Protein AF-Q8ZYK8-F1 (afdb_monomer_lite)

Radius of gyration: 16.4 Å; chains: 1; bounding box: 46×29×52 Å

Sequence (124 aa):
MSEELTLLVRRRGLLIKKALIKHNGRAVGEYIYVKRGLFEAEAEFDLEDGVLYYLQICWFRRCSVWFDGEPDRPPAAALIKKALAILSEMASFSEAAKAALRAVASWKSRSSQFRTSDLTHRLV

Structure (mmCIF, N/CA/C/O backbone):
data_AF-Q8ZYK8-F1
#
_entry.id   AF-Q8ZYK8-F1
#
loop_
_atom_site.group_PDB
_atom_site.id
_atom_site.type_symbol
_atom_site.label_atom_id
_atom_site.label_alt_id
_atom_site.label_comp_id
_atom_site.label_asym_id
_atom_site.label_entity_id
_atom_site.label_seq_id
_atom_site.pdbx_PDB_ins_code
_atom_site.Cartn_x
_atom_site.Cartn_y
_atom_site.Cartn_z
_atom_site.occupancy
_atom_site.B_iso_or_equiv
_atom_site.auth_seq_id
_atom_site.auth_comp_id
_atom_site.auth_asym_id
_atom_site.auth_atom_id
_atom_site.pdbx_PDB_model_num
ATOM 1 N N . MET A 1 1 ? -0.070 2.652 22.406 1.00 78.62 1 MET A N 1
ATOM 2 C CA . MET A 1 1 ? -0.265 2.621 20.942 1.00 78.62 1 MET A CA 1
ATOM 3 C C . MET A 1 1 ? -1.104 1.399 20.608 1.00 78.62 1 MET A C 1
ATOM 5 O O . MET A 1 1 ? -0.881 0.365 21.227 1.00 78.62 1 MET A O 1
ATOM 9 N N . SER A 1 2 ? -2.095 1.522 19.729 1.00 91.38 2 SER A N 1
ATOM 10 C CA . SER A 1 2 ? -3.000 0.422 19.361 1.00 91.38 2 SER A CA 1
ATOM 11 C C . SER A 1 2 ? -3.277 0.424 17.862 1.00 91.38 2 SER A C 1
ATOM 13 O O . SER A 1 2 ? -3.522 1.487 17.297 1.00 91.38 2 SER A O 1
ATOM 15 N N . GLU A 1 3 ? -3.310 -0.750 17.239 1.00 92.19 3 GLU A N 1
ATOM 16 C CA . GLU A 1 3 ? -3.785 -0.914 15.863 1.00 92.19 3 GLU A CA 1
ATOM 17 C C . GLU A 1 3 ? -5.292 -1.184 15.834 1.00 92.19 3 GLU A C 1
ATOM 19 O O . GLU A 1 3 ? -5.787 -2.086 16.510 1.00 92.19 3 GLU A O 1
ATOM 24 N N . GLU A 1 4 ? -6.017 -0.441 15.002 1.00 96.38 4 GLU A N 1
ATOM 25 C CA . GLU A 1 4 ? -7.444 -0.639 14.761 1.00 96.38 4 GLU A CA 1
ATOM 26 C C . GLU A 1 4 ? -7.688 -1.040 13.307 1.00 96.38 4 GLU A C 1
ATOM 28 O O . GLU A 1 4 ? -7.427 -0.274 12.377 1.00 96.38 4 GLU A O 1
ATOM 33 N N . LEU A 1 5 ? -8.200 -2.253 13.100 1.00 96.44 5 LEU A N 1
ATOM 34 C CA . LEU A 1 5 ? -8.533 -2.768 11.775 1.00 96.44 5 LEU A CA 1
ATOM 35 C C . LEU A 1 5 ? -9.742 -2.015 11.197 1.00 96.44 5 LEU A C 1
ATOM 37 O O . LEU A 1 5 ? -10.842 -2.114 11.730 1.00 96.44 5 LEU A O 1
ATOM 41 N N . THR A 1 6 ? -9.551 -1.320 10.074 1.00 96.62 6 THR A N 1
ATOM 42 C CA . THR A 1 6 ? -10.608 -0.535 9.407 1.00 96.62 6 THR A CA 1
ATOM 43 C C . THR A 1 6 ? -11.132 -1.183 8.131 1.00 96.62 6 THR A C 1
ATOM 45 O O . THR A 1 6 ? -12.282 -0.966 7.759 1.00 96.62 6 THR A O 1
ATOM 48 N N . LEU A 1 7 ? -10.323 -2.009 7.462 1.00 96.38 7 LEU A N 1
ATOM 49 C CA . LEU A 1 7 ? -10.757 -2.779 6.298 1.00 96.38 7 LEU A CA 1
ATOM 50 C C . LEU A 1 7 ? -10.110 -4.159 6.295 1.00 96.38 7 LEU A C 1
ATOM 52 O O . LEU A 1 7 ? -8.895 -4.295 6.455 1.00 96.38 7 LEU A O 1
ATOM 56 N N . LEU A 1 8 ? -10.924 -5.176 6.019 1.00 97.19 8 LEU A N 1
ATOM 57 C CA . LEU A 1 8 ? -10.460 -6.522 5.722 1.00 97.19 8 LEU A CA 1
ATOM 58 C C . LEU A 1 8 ? -11.229 -7.087 4.529 1.00 97.19 8 LEU A C 1
ATOM 60 O O . LEU A 1 8 ? -12.412 -7.398 4.629 1.00 97.19 8 LEU A O 1
ATOM 64 N N . VAL A 1 9 ? -10.537 -7.274 3.409 1.00 96.81 9 VAL A N 1
ATOM 65 C CA . VAL A 1 9 ? -11.077 -7.961 2.231 1.00 96.81 9 VAL A CA 1
ATOM 66 C C . VAL A 1 9 ? -10.359 -9.289 2.076 1.00 96.81 9 VAL A C 1
ATOM 68 O O . VAL A 1 9 ? -9.133 -9.330 2.033 1.00 96.81 9 VAL A O 1
ATOM 71 N N . ARG A 1 10 ? -11.118 -10.382 1.959 1.00 96.31 10 ARG A N 1
ATOM 72 C CA . ARG A 1 10 ? -10.600 -11.726 1.668 1.00 96.31 10 ARG A CA 1
ATOM 73 C C . ARG A 1 10 ? -11.453 -12.376 0.589 1.00 96.31 10 ARG A C 1
ATOM 75 O O . ARG A 1 10 ? -12.567 -12.810 0.862 1.00 96.31 10 ARG A O 1
ATOM 82 N N . ARG A 1 11 ? -10.960 -12.429 -0.652 1.00 94.75 11 ARG A N 1
ATOM 83 C CA . ARG A 1 11 ? -11.732 -12.983 -1.778 1.00 94.75 11 ARG A CA 1
ATOM 84 C C . ARG A 1 11 ? -10.835 -13.522 -2.886 1.00 94.75 11 ARG A C 1
ATOM 86 O O . ARG A 1 11 ? -10.039 -12.780 -3.438 1.00 94.75 11 ARG A O 1
ATOM 93 N N . ARG A 1 12 ? -11.011 -14.792 -3.279 1.00 93.06 12 ARG A N 1
ATOM 94 C CA . ARG A 1 12 ? -10.348 -15.405 -4.457 1.00 93.06 12 ARG A CA 1
ATOM 95 C C . ARG A 1 12 ? -8.827 -15.139 -4.525 1.00 93.06 12 ARG A C 1
ATOM 97 O O . ARG A 1 12 ? -8.307 -14.738 -5.561 1.00 93.06 12 ARG A O 1
ATOM 104 N N . GLY A 1 13 ? -8.118 -15.323 -3.409 1.00 90.69 13 GLY A N 1
ATOM 105 C CA . GLY A 1 13 ? -6.666 -15.100 -3.331 1.00 90.69 13 GLY A CA 1
ATOM 106 C C . GLY A 1 13 ? -6.226 -13.631 -3.250 1.00 90.69 13 GLY A C 1
ATOM 107 O O . GLY A 1 13 ? -5.023 -13.369 -3.261 1.00 90.69 13 GLY A O 1
ATOM 108 N N . LEU A 1 14 ? -7.173 -12.690 -3.161 1.00 95.75 14 LEU A N 1
ATOM 109 C CA . LEU A 1 14 ? -6.948 -11.316 -2.719 1.00 95.75 14 LEU A CA 1
ATOM 110 C C . LEU A 1 14 ? -7.120 -11.238 -1.200 1.00 95.75 14 LEU A C 1
ATOM 112 O O . LEU A 1 14 ? -8.144 -11.672 -0.664 1.00 95.75 14 LEU A O 1
ATOM 116 N N . LEU A 1 15 ? -6.140 -10.641 -0.535 1.00 97.81 15 LEU A N 1
ATOM 117 C CA . LEU A 1 15 ? -6.208 -10.202 0.850 1.00 97.81 15 LEU A CA 1
ATOM 118 C C . LEU A 1 15 ? -5.829 -8.721 0.889 1.00 97.81 15 LEU A C 1
ATOM 120 O O . LEU A 1 15 ? -4.774 -8.355 0.386 1.00 97.81 15 LEU A O 1
ATOM 124 N N . ILE A 1 16 ? -6.684 -7.888 1.474 1.00 97.88 16 ILE A N 1
ATOM 125 C CA . ILE A 1 16 ? -6.378 -6.491 1.794 1.00 97.88 16 ILE A CA 1
ATOM 126 C C . ILE A 1 16 ? -6.655 -6.309 3.281 1.00 97.88 16 ILE A C 1
ATOM 128 O O . ILE A 1 16 ? -7.758 -6.618 3.734 1.00 97.88 16 ILE A O 1
ATOM 132 N N . LYS A 1 17 ? -5.668 -5.831 4.033 1.00 98.25 17 LYS A N 1
ATOM 133 C CA . LYS A 1 17 ? -5.794 -5.423 5.435 1.00 98.25 17 LYS A CA 1
ATOM 134 C C . LYS A 1 17 ? -5.424 -3.947 5.505 1.00 98.25 17 LYS A C 1
ATOM 136 O O . LYS A 1 17 ? -4.335 -3.583 5.083 1.00 98.25 17 LYS A O 1
ATOM 141 N N . LYS A 1 18 ? -6.304 -3.114 6.047 1.00 98.12 18 LYS A N 1
ATOM 142 C CA . LYS A 1 18 ? -6.020 -1.712 6.366 1.00 98.12 18 LYS A CA 1
ATOM 143 C C . LYS A 1 18 ? -6.261 -1.498 7.848 1.00 98.12 18 LYS A C 1
ATOM 145 O O . LYS A 1 18 ? -7.295 -1.925 8.364 1.00 98.12 18 LYS A O 1
ATOM 150 N N . ALA A 1 19 ? -5.330 -0.837 8.515 1.00 98.06 19 ALA A N 1
ATOM 151 C CA . ALA A 1 19 ? -5.457 -0.477 9.915 1.00 98.06 19 ALA A CA 1
ATOM 152 C C . ALA A 1 19 ? -5.080 0.991 10.129 1.00 98.06 19 ALA A C 1
ATOM 154 O O . ALA A 1 19 ? -4.306 1.563 9.363 1.00 98.06 19 ALA A O 1
ATOM 155 N N . LEU A 1 20 ? -5.658 1.596 11.162 1.00 97.44 20 LEU A N 1
ATOM 156 C CA . LEU A 1 20 ? -5.200 2.868 11.707 1.00 97.44 20 LEU A CA 1
ATOM 157 C C . LEU A 1 20 ? -4.341 2.587 12.934 1.00 97.44 20 LEU A C 1
ATOM 159 O O . LEU A 1 20 ? -4.726 1.802 13.801 1.00 97.44 20 LEU A O 1
ATOM 163 N N . ILE A 1 21 ? -3.199 3.254 13.014 1.00 95.81 21 ILE A N 1
ATOM 164 C CA . ILE A 1 21 ? -2.325 3.234 14.180 1.00 95.81 21 ILE A CA 1
ATOM 165 C C . ILE A 1 21 ? -2.761 4.398 15.060 1.00 95.81 21 ILE A C 1
ATOM 167 O O . ILE A 1 21 ? -2.760 5.552 14.625 1.00 95.81 21 ILE A O 1
ATOM 171 N N . LYS A 1 22 ? -3.198 4.096 16.285 1.00 96.06 22 LYS A N 1
ATOM 172 C CA . LYS A 1 22 ? -3.707 5.088 17.233 1.00 96.06 22 LYS A CA 1
ATOM 173 C C . LYS A 1 22 ? -2.765 5.303 18.413 1.00 96.06 22 LYS A C 1
ATOM 175 O O . LYS A 1 22 ? -2.286 4.355 19.045 1.00 96.06 22 LYS A O 1
ATOM 180 N N . HIS A 1 23 ? -2.593 6.568 18.775 1.00 94.62 23 HIS A N 1
ATOM 181 C CA . HIS A 1 23 ? -1.925 7.012 19.991 1.00 94.62 23 HIS A CA 1
ATOM 182 C C . HIS A 1 23 ? -2.866 7.952 20.755 1.00 94.62 23 HIS A C 1
ATOM 184 O O . HIS A 1 23 ? -3.386 8.915 20.198 1.00 94.62 23 HIS A O 1
ATOM 190 N N . ASN A 1 24 ? -3.164 7.628 22.018 1.00 93.44 24 ASN A N 1
ATOM 191 C CA . ASN A 1 24 ? -4.112 8.375 22.861 1.00 93.44 24 ASN A CA 1
ATOM 192 C C . ASN A 1 24 ? -5.475 8.644 22.185 1.00 93.44 24 ASN A C 1
ATOM 194 O O . ASN A 1 24 ? -6.031 9.735 22.275 1.00 93.44 24 ASN A O 1
ATOM 198 N N . GLY A 1 25 ? -5.999 7.648 21.461 1.00 91.25 25 GLY A N 1
ATOM 199 C CA . GLY A 1 25 ? -7.283 7.729 20.753 1.00 91.25 25 GLY A CA 1
ATOM 200 C C . GLY A 1 25 ? -7.256 8.495 19.423 1.00 91.25 25 GLY A C 1
ATOM 201 O O . GLY A 1 25 ? -8.242 8.442 18.688 1.00 91.25 25 GLY A O 1
ATOM 202 N N . ARG A 1 26 ? -6.145 9.152 19.069 1.00 94.19 26 ARG A N 1
ATOM 203 C CA . ARG A 1 26 ? -5.953 9.846 17.786 1.00 94.19 26 ARG A CA 1
ATOM 204 C C . ARG A 1 26 ? -5.257 8.935 16.782 1.00 94.19 26 ARG A C 1
ATOM 206 O O . ARG A 1 26 ? -4.386 8.164 17.171 1.00 94.19 26 ARG A O 1
ATOM 213 N N . ALA A 1 27 ? -5.649 9.009 15.511 1.00 95.06 27 ALA A N 1
ATOM 214 C CA . ALA A 1 27 ? -4.951 8.311 14.435 1.00 95.06 27 ALA A CA 1
ATOM 215 C C . ALA A 1 27 ? -3.651 9.057 14.117 1.00 95.06 27 ALA A C 1
ATOM 217 O O . ALA A 1 27 ? -3.704 10.218 13.725 1.00 95.06 27 ALA A O 1
ATOM 218 N N . VAL A 1 28 ? -2.522 8.384 14.317 1.00 96.44 28 VAL A N 1
ATOM 219 C CA . VAL A 1 28 ? -1.172 8.916 14.069 1.00 96.44 28 VAL A CA 1
ATOM 220 C C . VAL A 1 28 ? -0.501 8.234 12.884 1.00 96.44 28 VAL A C 1
ATOM 222 O O . VAL A 1 28 ? 0.412 8.777 12.287 1.00 96.44 28 VAL A O 1
ATOM 225 N N . GLY A 1 29 ? -1.001 7.068 12.480 1.00 96.75 29 GLY A N 1
ATOM 226 C CA . GLY A 1 29 ? -0.483 6.368 11.320 1.00 96.75 29 GLY A CA 1
ATOM 227 C C . GLY A 1 29 ? -1.537 5.535 10.617 1.00 96.75 29 GLY A C 1
ATOM 228 O O . GLY A 1 29 ? -2.641 5.287 11.115 1.00 96.75 29 GLY A O 1
ATOM 229 N N . GLU A 1 30 ? -1.169 5.083 9.435 1.00 97.62 30 GLU A N 1
ATOM 230 C CA . GLU A 1 30 ? -1.963 4.217 8.597 1.00 97.62 30 GLU A CA 1
ATOM 231 C C . GLU A 1 30 ? -1.105 3.067 8.088 1.00 97.62 30 GLU A C 1
ATOM 233 O O . GLU A 1 30 ? -0.046 3.265 7.501 1.00 97.62 30 GLU A O 1
ATOM 238 N N . TYR A 1 31 ? -1.626 1.859 8.253 1.00 97.88 31 TYR A N 1
ATOM 239 C CA . TYR A 1 31 ? -1.027 0.643 7.739 1.00 97.88 31 TYR A CA 1
ATOM 240 C C . TYR A 1 31 ? -1.909 0.048 6.643 1.00 97.88 31 TYR A C 1
ATOM 242 O O . TYR A 1 31 ? -3.132 -0.066 6.804 1.00 97.88 31 TYR A O 1
ATOM 250 N N . ILE A 1 32 ? -1.296 -0.404 5.550 1.00 98.31 32 ILE A N 1
ATOM 251 C CA . ILE A 1 32 ? -1.966 -1.219 4.539 1.00 98.31 32 ILE A CA 1
ATOM 252 C C . ILE A 1 32 ? -1.109 -2.408 4.119 1.00 98.31 32 ILE A C 1
ATOM 254 O O . ILE A 1 32 ? 0.076 -2.286 3.833 1.00 98.31 32 ILE A O 1
ATOM 258 N N . TYR A 1 33 ? -1.758 -3.560 4.007 1.00 98.25 33 TYR A N 1
ATOM 259 C CA . TYR A 1 33 ? -1.210 -4.777 3.437 1.00 98.25 33 TYR A CA 1
ATOM 260 C C . TYR A 1 33 ? -2.120 -5.282 2.327 1.00 98.25 33 TYR A C 1
ATOM 262 O O . TYR A 1 33 ? -3.338 -5.382 2.496 1.00 98.25 33 TYR A O 1
ATOM 270 N N . VAL A 1 34 ? -1.524 -5.651 1.200 1.00 97.81 34 VAL A N 1
ATOM 271 C CA . VAL A 1 34 ? -2.207 -6.260 0.065 1.00 97.81 34 VAL A CA 1
ATOM 272 C C . VAL A 1 34 ? -1.450 -7.492 -0.406 1.00 97.81 34 VAL A C 1
ATOM 274 O O . VAL A 1 34 ? -0.246 -7.465 -0.636 1.00 97.81 34 VAL A O 1
ATOM 277 N N . LYS A 1 35 ? -2.183 -8.578 -0.630 1.00 97.06 35 LYS A N 1
ATOM 278 C CA . LYS A 1 35 ? -1.684 -9.805 -1.246 1.00 97.06 35 LYS A CA 1
ATOM 279 C C . LYS A 1 35 ? -2.611 -10.245 -2.359 1.00 97.06 35 LYS A C 1
ATOM 281 O O . LYS A 1 35 ? -3.817 -10.368 -2.161 1.00 97.06 35 LYS A O 1
ATOM 286 N N . ARG A 1 36 ? -2.040 -10.507 -3.535 1.00 94.62 36 ARG A N 1
ATOM 287 C CA . ARG A 1 36 ? -2.757 -11.017 -4.712 1.00 94.62 36 ARG A CA 1
ATOM 288 C C . ARG A 1 36 ? -1.903 -12.056 -5.431 1.00 94.62 36 ARG A C 1
ATOM 290 O O . ARG A 1 36 ? -0.997 -11.725 -6.204 1.00 94.62 36 ARG A O 1
ATOM 297 N N . GLY A 1 37 ? -2.206 -13.329 -5.184 1.00 92.50 37 GLY A N 1
ATOM 298 C CA . GLY A 1 37 ? -1.390 -14.447 -5.662 1.00 92.50 37 GLY A CA 1
ATOM 299 C C . GLY A 1 37 ? 0.018 -14.400 -5.060 1.00 92.50 37 GLY A C 1
ATOM 300 O O . GLY A 1 37 ? 0.166 -14.441 -3.844 1.00 92.50 37 GLY A O 1
ATOM 301 N N . LEU A 1 38 ? 1.041 -14.296 -5.914 1.00 93.31 38 LEU A N 1
ATOM 302 C CA . LEU A 1 38 ? 2.456 -14.220 -5.512 1.00 93.31 38 LEU A CA 1
ATOM 303 C C . LEU A 1 38 ? 2.959 -12.799 -5.224 1.00 93.31 38 LEU A C 1
ATOM 305 O O . LEU A 1 38 ? 4.136 -12.635 -4.909 1.00 93.31 38 LEU A O 1
ATOM 309 N N . PHE A 1 39 ? 2.114 -11.788 -5.430 1.00 95.69 39 PHE A N 1
ATOM 310 C CA . PHE A 1 39 ? 2.442 -10.400 -5.128 1.00 95.69 39 PHE A CA 1
ATOM 311 C C . PHE A 1 39 ? 1.990 -10.063 -3.717 1.00 95.69 39 PHE A C 1
ATOM 313 O O . PHE A 1 39 ? 0.845 -10.359 -3.363 1.00 95.69 39 PHE A O 1
ATOM 320 N N . GLU A 1 40 ? 2.861 -9.393 -2.976 1.00 97.50 40 GLU A N 1
ATOM 321 C CA . GLU A 1 40 ? 2.571 -8.845 -1.657 1.00 97.50 40 GLU A CA 1
ATOM 322 C C . GLU A 1 40 ? 3.129 -7.423 -1.592 1.00 97.50 40 GLU A C 1
ATOM 324 O O . GLU A 1 40 ? 4.205 -7.160 -2.127 1.00 97.50 40 GLU A O 1
ATOM 329 N N . ALA A 1 41 ?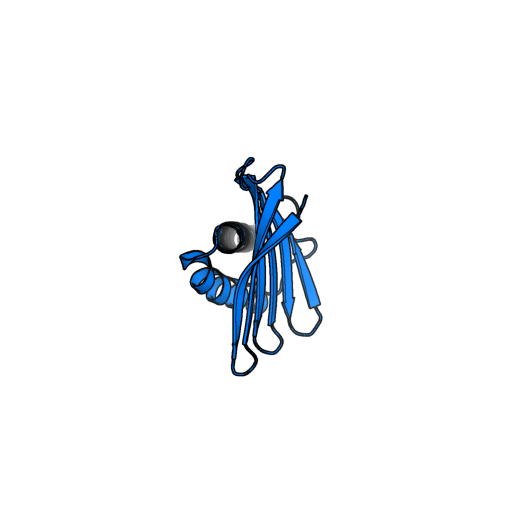 2.394 -6.506 -0.977 1.00 97.75 41 ALA A N 1
ATOM 330 C CA . ALA A 1 41 ? 2.900 -5.188 -0.639 1.00 97.75 41 ALA A CA 1
ATOM 331 C C . ALA A 1 41 ? 2.364 -4.754 0.720 1.00 97.75 41 ALA A C 1
ATOM 333 O O . ALA A 1 41 ? 1.210 -5.017 1.056 1.00 97.75 41 ALA A O 1
ATOM 334 N N . GLU A 1 42 ? 3.215 -4.085 1.475 1.00 97.81 42 GLU A N 1
ATOM 335 C CA . GLU A 1 42 ? 2.952 -3.607 2.822 1.00 97.81 42 GLU A CA 1
ATOM 336 C C . GLU A 1 42 ? 3.503 -2.195 2.935 1.00 97.81 42 GLU A C 1
ATOM 338 O O . GLU A 1 42 ? 4.608 -1.935 2.461 1.00 97.81 42 GLU A O 1
ATOM 343 N N . ALA A 1 43 ? 2.725 -1.281 3.501 1.00 97.50 43 ALA A N 1
ATOM 344 C CA . ALA A 1 43 ? 3.135 0.097 3.682 1.00 97.50 43 ALA A CA 1
ATOM 345 C C . ALA A 1 43 ? 2.617 0.644 5.008 1.00 97.50 43 ALA A C 1
ATOM 347 O O . ALA A 1 43 ? 1.460 0.413 5.371 1.00 97.50 43 ALA A O 1
ATOM 348 N N . GLU A 1 44 ? 3.470 1.408 5.677 1.00 96.31 44 GLU A N 1
ATOM 349 C CA . GLU A 1 44 ? 3.143 2.169 6.874 1.00 96.31 44 GLU A CA 1
ATOM 350 C C . GLU A 1 44 ? 3.438 3.642 6.623 1.00 96.31 44 GLU A C 1
ATOM 352 O O . GLU A 1 44 ? 4.498 4.010 6.108 1.00 96.31 44 GLU A O 1
ATOM 357 N N . PHE A 1 45 ? 2.464 4.477 6.948 1.00 96.38 45 PHE A N 1
ATOM 358 C CA . PHE A 1 45 ? 2.495 5.905 6.712 1.00 96.38 45 PHE A CA 1
ATOM 359 C C . PHE A 1 45 ? 2.187 6.643 8.001 1.00 96.38 45 PHE A C 1
ATOM 361 O O . PHE A 1 45 ? 1.172 6.370 8.642 1.00 96.38 45 PHE A O 1
ATOM 368 N N . ASP A 1 46 ? 3.047 7.587 8.342 1.00 94.75 46 ASP A N 1
ATOM 369 C CA . ASP A 1 46 ? 2.832 8.518 9.433 1.00 94.75 46 ASP A CA 1
ATOM 370 C C . ASP A 1 46 ? 1.879 9.627 8.963 1.00 94.75 46 ASP A C 1
ATOM 372 O O . ASP A 1 46 ? 2.146 10.329 7.982 1.00 94.75 46 ASP A O 1
ATOM 376 N N . LEU A 1 47 ? 0.731 9.746 9.630 1.00 94.25 47 LEU A N 1
ATOM 377 C CA . LEU A 1 47 ? -0.290 10.742 9.309 1.00 94.25 47 LEU A CA 1
ATOM 378 C C . LEU A 1 47 ? 0.050 12.125 9.879 1.00 94.25 47 LEU A C 1
ATOM 380 O O . LEU A 1 47 ? -0.468 13.112 9.357 1.00 94.25 47 LEU A O 1
ATOM 384 N N . GLU A 1 48 ? 0.864 12.205 10.935 1.00 93.56 48 GLU A N 1
ATOM 385 C CA . GLU A 1 48 ? 1.263 13.464 11.573 1.00 93.56 48 GLU A CA 1
ATOM 386 C C . GLU A 1 48 ? 2.359 14.150 10.752 1.00 93.56 48 GLU A C 1
ATOM 388 O O . GLU A 1 48 ? 2.217 15.319 10.385 1.00 93.56 48 GLU A O 1
ATOM 393 N N . ASP A 1 49 ? 3.396 13.397 10.383 1.00 91.69 49 ASP A N 1
ATOM 394 C CA . ASP A 1 49 ? 4.550 13.911 9.638 1.00 91.69 49 ASP A CA 1
ATOM 395 C C . ASP A 1 49 ? 4.350 13.858 8.114 1.00 91.69 49 ASP A C 1
ATOM 397 O O . ASP A 1 49 ? 5.081 14.488 7.345 1.00 91.69 49 ASP A O 1
ATOM 401 N N . GLY A 1 50 ? 3.349 13.108 7.644 1.00 92.62 50 GLY A N 1
ATOM 402 C CA . GLY A 1 50 ? 3.086 12.923 6.219 1.00 92.62 50 GLY A CA 1
ATOM 403 C C . GLY A 1 50 ? 4.162 12.093 5.510 1.00 92.62 50 GLY A C 1
ATOM 404 O O . GLY A 1 50 ? 4.393 12.276 4.307 1.00 92.62 50 GLY A O 1
ATOM 405 N N . VAL A 1 51 ? 4.828 11.194 6.241 1.00 92.75 51 VAL A N 1
ATOM 406 C CA . VAL A 1 51 ? 5.993 10.428 5.778 1.00 92.75 51 VAL A CA 1
ATOM 407 C C . VAL A 1 51 ? 5.651 8.952 5.597 1.00 92.75 51 VAL A C 1
ATOM 409 O O . VAL A 1 51 ? 4.992 8.322 6.418 1.00 92.75 51 VAL A O 1
ATOM 412 N N . LEU A 1 52 ? 6.135 8.369 4.498 1.00 93.31 52 LEU A N 1
ATOM 413 C CA . LEU A 1 52 ? 6.108 6.922 4.295 1.00 93.31 52 LEU A CA 1
ATOM 414 C C . LEU A 1 52 ? 7.226 6.285 5.124 1.00 93.31 52 LEU A C 1
ATOM 416 O O . LEU A 1 52 ? 8.380 6.298 4.704 1.00 93.31 52 LEU A O 1
ATOM 420 N N . TYR A 1 53 ? 6.867 5.741 6.282 1.00 90.44 53 TYR A N 1
ATOM 421 C CA . TYR A 1 53 ? 7.812 5.161 7.232 1.00 90.44 53 TYR A CA 1
ATOM 422 C C . TYR A 1 53 ? 8.412 3.852 6.712 1.00 90.44 53 TYR A C 1
ATOM 424 O O . TYR A 1 53 ? 9.597 3.570 6.877 1.00 90.44 53 TYR A O 1
ATOM 432 N N . TYR A 1 54 ? 7.578 3.049 6.052 1.00 93.00 54 TYR A N 1
ATOM 433 C CA . TYR A 1 54 ? 7.960 1.742 5.544 1.00 93.00 54 TYR A CA 1
ATOM 434 C C . TYR A 1 54 ? 7.174 1.403 4.284 1.00 93.00 54 TYR A C 1
ATOM 436 O O . TYR A 1 54 ? 5.967 1.634 4.199 1.00 93.00 54 TYR A O 1
ATOM 444 N N . LEU A 1 55 ? 7.852 0.804 3.307 1.00 97.44 5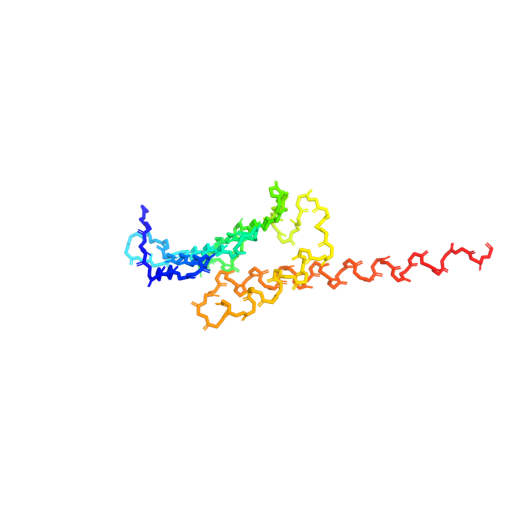5 LEU A N 1
ATOM 445 C CA . LEU A 1 55 ? 7.206 0.147 2.177 1.00 97.44 55 LEU A CA 1
ATOM 446 C C . LEU A 1 55 ? 7.989 -1.106 1.798 1.00 97.44 55 LEU A C 1
ATOM 448 O O . LEU A 1 55 ? 9.169 -1.041 1.486 1.00 97.44 55 LEU A O 1
ATOM 452 N N . GLN A 1 56 ? 7.315 -2.242 1.725 1.00 97.44 56 GLN A N 1
ATOM 453 C CA . GLN A 1 56 ? 7.862 -3.482 1.194 1.00 97.44 56 GLN A CA 1
ATOM 454 C C . GL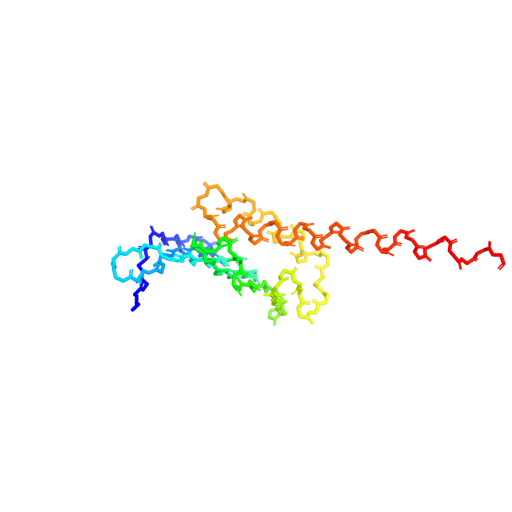N A 1 56 ? 7.002 -3.975 0.044 1.00 97.44 56 GLN A C 1
ATOM 456 O O . GLN A 1 56 ? 5.777 -3.998 0.126 1.00 97.44 56 GLN A O 1
ATOM 461 N N . ILE A 1 57 ? 7.650 -4.406 -1.036 1.00 97.25 57 ILE A N 1
ATOM 462 C CA . ILE A 1 57 ? 6.985 -4.975 -2.206 1.00 97.25 57 ILE A CA 1
ATOM 463 C C . ILE A 1 57 ? 7.685 -6.275 -2.572 1.00 97.25 57 ILE A C 1
ATOM 465 O O . ILE A 1 57 ? 8.871 -6.284 -2.901 1.00 97.25 57 ILE A O 1
ATOM 469 N N . CYS A 1 58 ? 6.935 -7.372 -2.570 1.00 95.31 58 CYS A N 1
ATOM 470 C CA . CYS A 1 58 ? 7.431 -8.707 -2.847 1.00 95.31 58 CYS A CA 1
ATOM 471 C C . CYS A 1 58 ? 6.775 -9.334 -4.082 1.00 95.31 58 CYS A C 1
ATOM 473 O O . CYS A 1 58 ? 5.580 -9.181 -4.348 1.00 95.31 58 CYS A O 1
ATOM 475 N N . TRP A 1 59 ? 7.556 -10.130 -4.811 1.00 93.56 59 TRP A N 1
ATOM 476 C CA . TRP A 1 59 ? 7.065 -11.076 -5.811 1.00 93.56 59 TRP A CA 1
ATOM 477 C C . TRP A 1 59 ? 7.959 -12.313 -5.824 1.00 93.56 59 TRP A C 1
ATOM 479 O O . TRP A 1 59 ? 9.180 -12.202 -5.897 1.00 93.56 59 TRP A O 1
ATOM 489 N N . PHE A 1 60 ? 7.364 -13.513 -5.784 1.00 88.38 60 PHE A N 1
ATOM 490 C CA . PHE A 1 60 ? 8.109 -14.783 -5.903 1.00 88.38 60 PHE A CA 1
ATOM 491 C C . PHE A 1 60 ? 9.178 -14.906 -4.799 1.00 88.38 60 PHE A C 1
ATOM 493 O O . PHE A 1 60 ? 10.284 -15.384 -5.033 1.00 88.38 60 PHE A O 1
ATOM 500 N N . ARG A 1 61 ? 8.842 -14.455 -3.579 1.00 82.25 61 ARG A N 1
ATOM 501 C CA . ARG A 1 61 ? 9.736 -14.402 -2.403 1.00 82.25 61 ARG A CA 1
ATOM 502 C C . ARG A 1 61 ? 10.932 -13.448 -2.527 1.00 82.25 61 ARG A C 1
ATOM 504 O O . ARG A 1 61 ? 11.792 -13.449 -1.656 1.00 82.25 61 ARG A O 1
ATOM 511 N N . ARG A 1 62 ? 11.002 -12.626 -3.578 1.00 89.81 62 ARG A N 1
ATOM 512 C CA . ARG A 1 62 ? 11.956 -11.514 -3.665 1.00 89.81 62 ARG A CA 1
ATOM 513 C C . ARG A 1 62 ? 11.251 -10.236 -3.265 1.00 89.81 62 ARG A C 1
ATOM 515 O O . ARG A 1 62 ? 10.241 -9.898 -3.876 1.00 89.81 62 ARG A O 1
ATOM 522 N N . CYS A 1 63 ? 11.791 -9.556 -2.268 1.00 93.25 63 CYS A N 1
ATOM 523 C CA . CYS A 1 63 ? 11.255 -8.309 -1.751 1.00 93.25 63 CYS A CA 1
ATOM 524 C C . CYS A 1 63 ? 12.234 -7.175 -2.031 1.00 93.25 63 CYS A C 1
ATOM 526 O O . CYS A 1 63 ? 13.444 -7.382 -1.968 1.00 93.25 63 CYS A O 1
ATOM 528 N N . SER A 1 64 ? 11.693 -6.007 -2.341 1.00 95.56 64 SER A N 1
ATOM 529 C CA . SER A 1 64 ? 12.397 -4.734 -2.258 1.00 95.56 64 SER A CA 1
ATOM 530 C C . SER A 1 64 ? 11.738 -3.935 -1.141 1.00 95.56 64 SER A C 1
ATOM 532 O O . SER A 1 64 ? 10.507 -3.922 -1.041 1.00 95.56 64 SER A O 1
ATOM 534 N N . VAL A 1 65 ? 12.550 -3.317 -0.296 1.00 96.25 65 VAL A N 1
ATOM 535 C CA . VAL A 1 65 ? 12.102 -2.526 0.852 1.00 96.25 65 VAL A CA 1
ATOM 536 C C . VAL A 1 65 ? 12.549 -1.094 0.636 1.00 96.25 65 VAL A C 1
ATOM 538 O O . VAL A 1 65 ? 13.704 -0.866 0.311 1.00 96.25 65 VAL A O 1
ATOM 541 N N . TRP A 1 66 ? 11.642 -0.142 0.783 1.00 94.56 66 TRP A N 1
ATOM 542 C CA . TRP A 1 66 ? 11.906 1.278 0.663 1.00 94.56 66 TRP A CA 1
ATOM 543 C C . TRP A 1 66 ? 12.135 1.873 2.045 1.00 94.56 66 TRP A C 1
ATOM 545 O O . TRP A 1 66 ? 11.286 1.734 2.925 1.00 94.56 66 TRP A O 1
ATOM 555 N N . PHE A 1 67 ? 13.252 2.578 2.175 1.00 85.62 67 PHE A N 1
ATOM 556 C CA . PHE A 1 67 ? 13.590 3.434 3.305 1.00 85.62 67 PHE A CA 1
ATOM 557 C C . PHE A 1 67 ? 13.846 4.836 2.754 1.00 85.62 67 PHE A C 1
ATOM 559 O O . PHE A 1 67 ? 14.495 4.974 1.717 1.00 85.62 67 PHE A O 1
ATOM 566 N N . ASP A 1 68 ? 13.270 5.864 3.376 1.00 81.50 68 ASP A N 1
ATOM 567 C CA . ASP A 1 68 ? 13.406 7.267 2.948 1.00 81.50 68 ASP A CA 1
ATOM 568 C C . ASP A 1 68 ? 13.141 7.499 1.443 1.00 81.50 68 ASP A C 1
ATOM 570 O O . ASP A 1 68 ? 13.762 8.323 0.773 1.00 81.50 68 ASP A O 1
ATOM 574 N N . GLY A 1 69 ? 12.194 6.742 0.878 1.00 79.31 69 GLY A N 1
ATOM 575 C CA . GLY A 1 69 ? 11.796 6.854 -0.528 1.00 79.31 69 GLY A CA 1
ATOM 576 C C . GLY A 1 69 ? 12.720 6.165 -1.542 1.00 79.31 69 GLY A C 1
ATOM 577 O O . GLY A 1 69 ? 12.441 6.244 -2.744 1.00 79.31 69 GLY A O 1
ATOM 578 N N . GLU A 1 70 ? 13.754 5.446 -1.102 1.00 88.31 70 GLU A N 1
ATOM 579 C CA . GLU A 1 70 ? 14.642 4.649 -1.959 1.00 88.31 70 GLU A CA 1
ATOM 580 C C . GLU A 1 70 ? 14.580 3.155 -1.626 1.00 88.31 70 GLU A C 1
ATOM 582 O O . GLU A 1 70 ? 14.534 2.792 -0.451 1.00 88.31 70 GLU A O 1
ATOM 587 N N . PRO A 1 71 ? 14.595 2.259 -2.630 1.00 93.31 71 PRO A N 1
ATOM 588 C CA . PRO A 1 71 ? 14.641 0.831 -2.374 1.00 93.31 71 PRO A CA 1
ATOM 589 C C . PRO A 1 71 ? 16.041 0.356 -1.963 1.00 93.31 71 PRO A C 1
ATOM 591 O O . PRO A 1 71 ? 17.043 0.758 -2.551 1.00 93.31 71 PRO A O 1
ATOM 594 N N . ASP A 1 72 ? 16.081 -0.611 -1.047 1.00 94.19 72 ASP A N 1
ATOM 595 C CA . ASP A 1 72 ? 17.259 -1.356 -0.582 1.00 94.19 72 ASP A CA 1
ATOM 596 C C . ASP A 1 72 ? 18.075 -1.970 -1.728 1.00 94.19 72 ASP A C 1
ATOM 598 O O . ASP A 1 72 ? 19.295 -2.114 -1.658 1.00 94.19 72 ASP A O 1
ATOM 602 N N . ARG A 1 73 ? 17.385 -2.357 -2.799 1.00 90.62 73 ARG A N 1
ATOM 603 C CA . ARG A 1 73 ? 17.963 -2.923 -4.012 1.00 90.62 73 ARG A CA 1
ATOM 604 C C . ARG A 1 73 ? 17.125 -2.522 -5.220 1.00 90.62 73 ARG A C 1
ATOM 606 O O . ARG A 1 73 ? 15.901 -2.455 -5.093 1.00 90.62 73 ARG A O 1
ATOM 613 N N . PRO A 1 74 ? 17.716 -2.377 -6.418 1.00 91.38 74 PRO A N 1
ATOM 614 C CA . PRO A 1 74 ? 16.958 -2.094 -7.630 1.00 91.38 74 PRO A CA 1
ATOM 615 C C . PRO A 1 74 ? 15.850 -3.140 -7.876 1.00 91.38 74 PRO A C 1
ATOM 617 O O . PRO A 1 74 ? 16.153 -4.308 -8.148 1.00 91.38 74 PRO A O 1
ATOM 620 N N . PRO A 1 75 ? 14.562 -2.763 -7.793 1.00 91.81 75 PRO A N 1
ATOM 621 C CA . PRO A 1 75 ? 13.465 -3.677 -8.066 1.00 91.81 75 PRO A CA 1
ATOM 622 C C . PRO A 1 75 ? 13.381 -4.017 -9.558 1.00 91.81 75 PRO A C 1
ATOM 624 O O . PRO A 1 75 ? 13.649 -3.199 -10.441 1.00 91.81 75 PRO A O 1
ATOM 627 N N . ALA A 1 76 ? 12.933 -5.236 -9.863 1.00 91.12 76 ALA A N 1
ATOM 628 C CA . ALA A 1 76 ? 12.686 -5.643 -11.242 1.00 91.12 76 ALA A CA 1
ATOM 629 C C . ALA A 1 76 ? 11.586 -4.778 -11.890 1.00 91.12 76 ALA A C 1
ATOM 631 O O . ALA A 1 76 ? 10.547 -4.516 -11.285 1.00 91.12 76 ALA A O 1
ATOM 632 N N . ALA A 1 77 ? 11.745 -4.406 -13.163 1.00 91.19 77 ALA A N 1
ATOM 633 C CA . ALA A 1 77 ? 10.780 -3.546 -13.862 1.00 91.19 77 ALA A CA 1
ATOM 634 C C . ALA A 1 77 ? 9.342 -4.112 -13.866 1.00 91.19 77 ALA A C 1
ATOM 636 O O . ALA A 1 77 ? 8.369 -3.367 -13.733 1.00 91.19 77 ALA A O 1
ATOM 637 N N . ALA A 1 78 ? 9.200 -5.440 -13.965 1.00 91.00 78 ALA A N 1
ATOM 638 C CA . ALA A 1 78 ? 7.905 -6.115 -13.880 1.00 91.00 78 ALA A CA 1
ATOM 639 C C . ALA A 1 78 ? 7.245 -5.956 -12.498 1.00 91.00 78 ALA A C 1
ATOM 641 O O . ALA A 1 78 ? 6.028 -5.771 -12.420 1.00 91.00 78 ALA A O 1
ATOM 642 N N . LEU A 1 79 ? 8.045 -5.971 -11.423 1.00 92.94 79 LEU A N 1
ATOM 643 C CA . LEU A 1 79 ? 7.578 -5.732 -10.057 1.00 92.94 79 LEU A CA 1
ATOM 644 C C . LEU A 1 79 ? 7.013 -4.320 -9.928 1.00 92.94 79 LEU A C 1
ATOM 646 O O . LEU A 1 79 ? 5.891 -4.151 -9.462 1.00 92.94 79 LEU A O 1
ATOM 650 N N . ILE A 1 80 ? 7.746 -3.330 -10.435 1.00 95.06 80 ILE A N 1
ATOM 651 C CA . ILE A 1 80 ? 7.352 -1.919 -10.392 1.00 95.06 80 ILE A CA 1
ATOM 652 C C . ILE A 1 80 ? 6.069 -1.672 -11.175 1.00 95.06 80 ILE A C 1
ATOM 654 O O . ILE A 1 80 ? 5.154 -1.029 -10.669 1.00 95.06 80 ILE A O 1
ATOM 658 N N . LYS A 1 81 ? 5.946 -2.234 -12.383 1.00 94.81 81 LYS A N 1
ATOM 659 C CA . LYS A 1 81 ? 4.715 -2.121 -13.177 1.00 94.81 81 LYS A CA 1
ATOM 660 C C . LYS A 1 81 ? 3.499 -2.664 -12.418 1.00 94.81 81 LYS A C 1
ATOM 662 O O . LYS A 1 81 ? 2.447 -2.030 -12.426 1.00 94.81 81 LYS A O 1
ATOM 667 N N . LYS A 1 82 ? 3.636 -3.822 -11.764 1.00 95.19 82 LYS A N 1
ATOM 668 C CA . LYS A 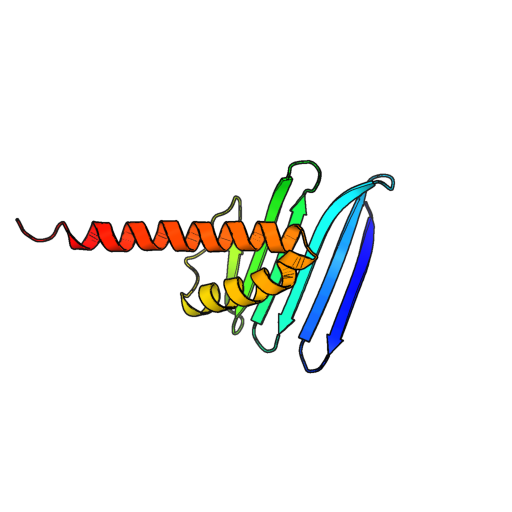1 82 ? 2.540 -4.433 -11.000 1.00 95.19 82 LYS A CA 1
ATOM 669 C C . LYS A 1 82 ? 2.227 -3.671 -9.715 1.00 95.19 82 LYS A C 1
ATOM 671 O O . LYS A 1 82 ? 1.053 -3.491 -9.410 1.00 95.19 82 LYS A O 1
ATOM 676 N N . ALA A 1 83 ? 3.253 -3.199 -9.010 1.00 96.19 83 ALA A N 1
ATOM 677 C CA . ALA A 1 83 ? 3.093 -2.367 -7.827 1.00 96.19 83 ALA A CA 1
ATOM 678 C C . ALA A 1 83 ? 2.317 -1.087 -8.145 1.00 96.19 83 ALA A C 1
ATOM 680 O O . ALA A 1 83 ? 1.334 -0.808 -7.474 1.00 96.19 83 ALA A O 1
ATOM 681 N N . LEU A 1 84 ? 2.685 -0.368 -9.213 1.00 97.44 84 LEU A N 1
ATOM 682 C CA . LEU A 1 84 ? 1.970 0.837 -9.644 1.00 97.44 84 LEU A CA 1
ATOM 683 C C . LEU A 1 84 ? 0.483 0.569 -9.910 1.00 97.44 84 LEU A C 1
ATOM 685 O O . LEU A 1 84 ? -0.357 1.341 -9.463 1.00 97.44 84 LEU A O 1
ATOM 689 N N . ALA A 1 85 ? 0.151 -0.528 -10.598 1.00 96.81 85 ALA A N 1
ATOM 690 C CA . ALA A 1 85 ? -1.241 -0.879 -10.879 1.00 96.81 85 ALA A CA 1
ATOM 691 C C . ALA A 1 85 ? -2.038 -1.155 -9.593 1.00 96.81 85 ALA A C 1
ATOM 693 O O . ALA A 1 85 ? -3.087 -0.557 -9.379 1.00 96.81 85 ALA A O 1
ATOM 694 N N . ILE A 1 86 ? -1.514 -2.012 -8.710 1.00 96.06 86 ILE A N 1
ATOM 695 C CA . ILE A 1 86 ? -2.212 -2.397 -7.475 1.00 96.06 86 ILE A CA 1
ATOM 696 C C . ILE A 1 86 ? -2.311 -1.212 -6.509 1.00 96.06 86 ILE A C 1
ATOM 698 O O . ILE A 1 86 ? -3.387 -0.942 -5.985 1.00 96.06 86 ILE A O 1
ATOM 702 N N . LEU A 1 87 ? -1.218 -0.477 -6.293 1.00 97.50 87 LEU A N 1
ATOM 703 C CA . LEU A 1 87 ? -1.211 0.687 -5.404 1.00 97.50 87 LEU A CA 1
ATOM 704 C C . LEU A 1 87 ? -2.133 1.798 -5.918 1.00 97.50 87 LEU A C 1
ATOM 706 O O . LEU A 1 87 ? -2.769 2.460 -5.106 1.00 97.50 87 LEU A O 1
ATOM 710 N N . SER A 1 88 ? -2.273 1.968 -7.238 1.00 97.94 88 SER A N 1
ATOM 711 C CA . SER A 1 88 ? -3.231 2.920 -7.814 1.00 97.94 88 SER A CA 1
ATOM 712 C C . SER A 1 88 ? -4.681 2.580 -7.473 1.00 97.94 88 SER A C 1
ATOM 714 O O . SER A 1 88 ? -5.462 3.495 -7.231 1.00 97.94 88 SER A O 1
ATOM 716 N N . GLU A 1 89 ? -5.055 1.298 -7.436 1.00 96.25 89 GLU A N 1
ATOM 717 C CA . GLU A 1 89 ? -6.397 0.887 -7.001 1.00 96.25 89 GLU A CA 1
ATOM 718 C C . GLU A 1 89 ? -6.603 1.212 -5.510 1.00 96.25 89 GLU A C 1
ATOM 720 O O . GLU A 1 89 ? -7.619 1.793 -5.123 1.00 96.25 89 GLU A O 1
ATOM 725 N N . MET A 1 90 ? -5.614 0.883 -4.672 1.00 97.06 90 MET A N 1
ATOM 726 C CA . MET A 1 90 ? -5.695 1.070 -3.216 1.00 97.06 90 MET A CA 1
ATOM 727 C C . MET A 1 90 ? -5.635 2.546 -2.792 1.00 97.06 90 MET A C 1
ATOM 729 O O . MET A 1 90 ? -6.231 2.921 -1.784 1.00 97.06 90 MET A O 1
ATOM 733 N N . ALA A 1 91 ? -4.967 3.404 -3.570 1.00 97.25 91 ALA A N 1
ATOM 734 C CA . ALA A 1 91 ? -4.834 4.837 -3.296 1.00 97.25 91 ALA A CA 1
ATOM 735 C C . ALA A 1 91 ? -6.179 5.585 -3.245 1.00 97.25 91 ALA A C 1
ATOM 737 O O . ALA A 1 91 ? -6.237 6.691 -2.716 1.00 97.25 91 ALA A O 1
ATOM 738 N N . SER A 1 92 ? -7.260 4.987 -3.757 1.00 96.12 92 SER A N 1
ATOM 739 C CA . SER A 1 92 ? -8.617 5.534 -3.645 1.00 96.12 92 SER A CA 1
ATOM 740 C C . SER A 1 92 ? -9.175 5.531 -2.214 1.00 96.12 92 SER A C 1
ATOM 742 O O . SER A 1 92 ? -10.115 6.271 -1.937 1.00 96.12 92 SER A O 1
ATOM 744 N N . PHE A 1 93 ? -8.609 4.728 -1.304 1.00 95.88 93 PHE A N 1
ATOM 745 C CA . PHE A 1 93 ? -9.097 4.596 0.076 1.00 95.88 93 PHE A CA 1
ATOM 746 C C . PHE A 1 93 ? -7.987 4.480 1.140 1.00 95.88 93 PHE A C 1
ATOM 748 O O . PHE A 1 93 ? -8.276 4.220 2.312 1.00 95.88 93 PHE A O 1
ATOM 755 N N . SER A 1 94 ? -6.716 4.630 0.759 1.00 97.81 94 SER A N 1
ATOM 756 C CA . SER A 1 94 ? -5.568 4.500 1.662 1.00 97.81 94 SER A CA 1
ATOM 757 C C . SER A 1 94 ? -4.504 5.559 1.376 1.00 97.81 94 SER A C 1
ATOM 759 O O . SER A 1 94 ? -3.918 5.588 0.290 1.00 97.81 94 SER A O 1
ATOM 761 N N . GLU A 1 95 ? -4.218 6.396 2.376 1.00 97.12 95 GLU A N 1
ATOM 762 C CA . GLU A 1 95 ? -3.120 7.365 2.333 1.00 97.12 95 GLU A CA 1
ATOM 763 C C . GLU A 1 95 ? -1.755 6.664 2.306 1.00 97.12 95 GLU A C 1
ATOM 765 O O . GLU A 1 95 ? -0.878 7.078 1.546 1.00 97.12 95 GLU A O 1
ATOM 770 N N . ALA A 1 96 ? -1.603 5.530 3.000 1.00 97.19 96 ALA A N 1
ATOM 771 C CA . ALA A 1 96 ? -0.387 4.721 2.935 1.00 97.19 96 ALA A CA 1
ATOM 772 C C . ALA A 1 96 ? -0.134 4.182 1.518 1.00 97.19 96 ALA A C 1
ATOM 774 O O . ALA A 1 96 ? 0.969 4.312 0.983 1.00 97.19 96 ALA A O 1
ATOM 775 N N . ALA A 1 97 ? -1.169 3.664 0.845 1.00 97.75 97 ALA A N 1
ATOM 776 C CA . ALA A 1 97 ? -1.051 3.228 -0.546 1.00 97.75 97 ALA A CA 1
ATOM 777 C C . ALA A 1 97 ? -0.746 4.387 -1.503 1.00 97.75 97 ALA A C 1
ATOM 779 O O . ALA A 1 97 ? 0.026 4.225 -2.447 1.00 97.75 97 ALA A O 1
ATOM 780 N N . LYS A 1 98 ? -1.327 5.565 -1.264 1.00 98.12 98 LYS A N 1
ATOM 781 C CA . LYS A 1 98 ? -1.081 6.772 -2.060 1.00 98.12 98 LYS A CA 1
ATOM 782 C C . LYS A 1 98 ? 0.343 7.301 -1.881 1.00 98.12 98 LYS A C 1
ATOM 784 O O . LYS A 1 98 ? 0.951 7.761 -2.850 1.00 98.12 98 LYS A O 1
ATOM 789 N N . ALA A 1 99 ? 0.890 7.243 -0.670 1.00 96.94 99 ALA A N 1
ATOM 790 C CA . ALA A 1 99 ? 2.286 7.569 -0.396 1.00 96.94 99 ALA A CA 1
ATOM 791 C C . ALA A 1 99 ? 3.232 6.548 -1.052 1.00 96.94 99 ALA A C 1
ATOM 793 O O . ALA A 1 99 ? 4.141 6.935 -1.790 1.00 96.94 99 ALA A O 1
ATOM 794 N N . ALA A 1 100 ? 2.949 5.250 -0.905 1.00 97.38 100 ALA A N 1
ATOM 795 C CA . ALA A 1 100 ? 3.695 4.181 -1.566 1.00 97.38 100 ALA A CA 1
ATOM 796 C C . ALA A 1 100 ? 3.679 4.313 -3.100 1.00 97.38 100 ALA A C 1
ATOM 798 O O . ALA A 1 100 ? 4.715 4.181 -3.751 1.00 97.38 100 ALA A O 1
ATOM 799 N N . LEU A 1 101 ? 2.525 4.637 -3.694 1.00 97.75 101 LEU A N 1
ATOM 800 C CA . LEU A 1 101 ? 2.392 4.874 -5.133 1.00 97.75 101 LEU A CA 1
ATOM 801 C C . LEU A 1 101 ? 3.322 5.998 -5.605 1.00 97.75 101 LEU A C 1
ATOM 803 O O . LEU A 1 101 ? 4.003 5.842 -6.620 1.00 97.75 101 LEU A O 1
ATOM 807 N N . ARG A 1 102 ? 3.375 7.110 -4.859 1.00 96.38 102 ARG A N 1
ATOM 808 C CA . ARG A 1 102 ? 4.263 8.246 -5.147 1.00 96.38 102 ARG A CA 1
ATOM 809 C C . ARG A 1 102 ? 5.737 7.847 -5.069 1.00 96.38 102 ARG A C 1
ATOM 811 O O . ARG A 1 102 ? 6.486 8.172 -5.989 1.00 96.38 102 ARG A O 1
ATOM 818 N N . ALA A 1 103 ? 6.137 7.097 -4.041 1.00 95.75 103 ALA A N 1
ATOM 819 C CA . ALA A 1 103 ? 7.511 6.610 -3.893 1.00 95.75 103 ALA A CA 1
ATOM 820 C C . ALA A 1 103 ? 7.933 5.716 -5.075 1.00 95.75 103 ALA A C 1
ATOM 822 O O . ALA A 1 103 ? 8.962 5.950 -5.715 1.00 95.75 103 ALA A O 1
ATOM 823 N N . VAL A 1 104 ? 7.090 4.747 -5.444 1.00 96.25 104 VAL A N 1
ATOM 824 C CA . VAL A 1 104 ? 7.355 3.833 -6.566 1.00 96.25 104 VAL A CA 1
ATOM 825 C C . VAL A 1 104 ? 7.388 4.575 -7.908 1.00 96.25 104 VAL A C 1
ATOM 827 O O . VAL A 1 104 ? 8.259 4.314 -8.744 1.00 96.25 104 VAL A O 1
ATOM 830 N N . ALA A 1 105 ? 6.463 5.513 -8.133 1.00 95.31 105 ALA A N 1
ATOM 831 C CA . ALA A 1 105 ? 6.425 6.319 -9.353 1.00 95.31 105 ALA A CA 1
ATOM 832 C C . ALA A 1 105 ? 7.658 7.228 -9.481 1.00 95.31 105 ALA A C 1
ATOM 834 O O . ALA A 1 105 ? 8.257 7.299 -10.557 1.00 95.31 105 ALA A O 1
ATOM 835 N N . SER A 1 106 ? 8.073 7.863 -8.381 1.00 93.56 106 SER A N 1
ATOM 836 C CA . SER A 1 106 ? 9.279 8.695 -8.320 1.00 93.56 106 SER A CA 1
ATOM 837 C C . SER A 1 106 ? 10.539 7.890 -8.645 1.00 93.56 106 SER A C 1
ATOM 839 O O . SER A 1 106 ? 11.326 8.286 -9.507 1.00 93.56 106 SER A O 1
ATOM 841 N N . TRP A 1 107 ? 10.704 6.707 -8.042 1.00 92.75 107 TRP A N 1
ATOM 842 C CA . TRP A 1 107 ? 11.823 5.813 -8.359 1.00 92.75 107 TRP A CA 1
ATOM 843 C C . TRP A 1 107 ? 11.843 5.412 -9.842 1.00 92.75 107 TRP A C 1
ATOM 845 O O . TRP A 1 107 ? 12.890 5.457 -10.494 1.00 92.75 107 TRP A O 1
ATOM 855 N N . LYS A 1 108 ? 10.682 5.068 -10.417 1.00 92.19 108 LYS A N 1
ATOM 856 C CA . LYS A 1 108 ? 10.573 4.719 -11.843 1.00 92.19 108 LYS A CA 1
ATOM 857 C C . LYS A 1 108 ? 10.999 5.882 -12.749 1.00 92.19 108 LYS A C 1
ATOM 859 O O . LYS A 1 108 ? 11.674 5.649 -13.748 1.00 92.19 108 LYS A O 1
ATOM 864 N N . SER A 1 109 ? 10.617 7.112 -12.407 1.00 88.25 109 SER A N 1
ATOM 865 C CA . SER A 1 109 ? 11.011 8.312 -13.154 1.00 88.25 109 SER A CA 1
ATOM 866 C C . SER A 1 109 ? 12.527 8.527 -13.105 1.00 88.25 109 SER A C 1
ATOM 868 O O . SER A 1 109 ? 13.178 8.569 -14.151 1.00 88.25 109 SER A O 1
ATOM 870 N N . ARG A 1 110 ? 13.116 8.540 -11.902 1.00 85.75 110 ARG A N 1
ATOM 871 C CA . ARG A 1 110 ? 14.563 8.738 -11.704 1.00 85.75 110 ARG A CA 1
ATOM 872 C C . ARG A 1 110 ? 15.389 7.662 -12.406 1.00 85.75 110 ARG A C 1
ATOM 874 O O . ARG A 1 110 ? 16.280 7.975 -13.187 1.00 85.75 110 ARG A O 1
ATOM 881 N N . SER A 1 111 ? 15.038 6.390 -12.219 1.00 75.69 111 SER A N 1
ATOM 882 C CA . SER A 1 111 ? 15.736 5.268 -12.867 1.00 75.69 111 SER A CA 1
ATOM 883 C C . SER A 1 111 ? 15.645 5.286 -14.399 1.00 75.69 111 SER A C 1
ATOM 885 O O . SER A 1 111 ? 16.537 4.764 -15.070 1.00 75.69 111 SER A O 1
ATOM 887 N N . SER A 1 112 ? 14.598 5.891 -14.971 1.00 67.19 112 SER A N 1
ATOM 888 C CA . SER A 1 112 ? 14.483 6.064 -16.422 1.00 67.19 112 SER A CA 1
ATOM 889 C C . SER A 1 112 ? 15.409 7.155 -16.967 1.00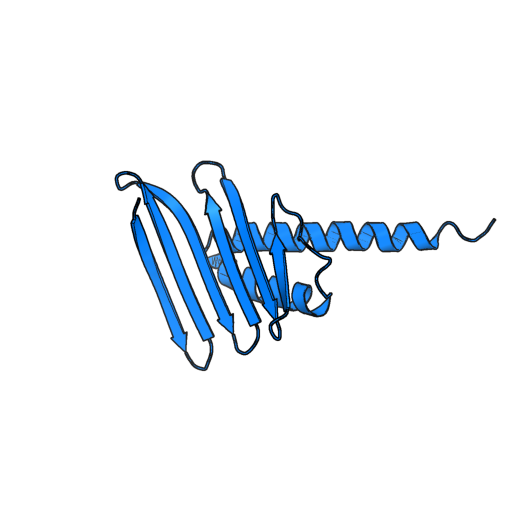 67.19 112 SER A C 1
ATOM 891 O O . SER A 1 112 ? 16.008 6.948 -18.019 1.00 67.19 112 SER A O 1
ATOM 893 N N . GLN A 1 113 ? 15.598 8.254 -16.226 1.00 61.66 113 GLN A N 1
ATOM 894 C CA . GLN A 1 113 ? 16.465 9.369 -16.627 1.00 61.66 113 GLN A CA 1
ATOM 895 C C . GLN A 1 113 ? 17.941 8.958 -16.678 1.00 61.66 113 GLN A C 1
ATOM 897 O O . GLN A 1 113 ? 18.617 9.241 -17.667 1.00 61.66 113 GLN A O 1
ATOM 902 N N . PHE A 1 114 ? 18.416 8.207 -15.678 1.00 57.22 114 PHE A N 1
ATOM 903 C CA . PHE A 1 114 ? 19.801 7.715 -15.653 1.00 57.22 114 PHE A CA 1
ATOM 904 C C . PHE A 1 114 ? 20.122 6.750 -16.807 1.00 57.22 114 PHE A C 1
ATOM 906 O O . PHE A 1 114 ? 21.249 6.717 -17.289 1.00 57.22 114 PHE A O 1
ATOM 913 N N . ARG A 1 115 ? 19.135 5.998 -17.315 1.00 48.47 115 ARG A N 1
ATOM 914 C CA . ARG A 1 115 ? 19.341 5.099 -18.465 1.00 48.47 115 ARG A CA 1
ATOM 915 C C . ARG A 1 115 ? 19.455 5.828 -19.801 1.00 48.47 115 ARG A C 1
ATOM 917 O O . ARG A 1 115 ? 20.075 5.299 -20.717 1.00 48.47 115 ARG A O 1
ATOM 924 N N . THR A 1 116 ? 18.848 7.005 -19.934 1.00 48.56 116 THR A N 1
ATOM 925 C CA . THR A 1 116 ? 18.908 7.796 -21.172 1.00 48.56 116 THR A CA 1
ATOM 926 C C . THR A 1 116 ? 20.177 8.635 -21.289 1.00 48.56 116 THR A C 1
ATOM 928 O O . THR A 1 116 ? 20.625 8.872 -22.404 1.00 48.56 116 THR A O 1
ATOM 931 N N . SER A 1 117 ? 20.788 9.046 -20.174 1.00 43.97 117 SER A N 1
ATOM 932 C CA . SER A 1 117 ? 22.026 9.840 -20.180 1.00 43.97 117 SER A CA 1
ATOM 933 C C . SER A 1 117 ? 23.301 9.016 -20.404 1.00 43.97 117 SER A C 1
ATOM 935 O O . SER A 1 117 ? 24.270 9.549 -20.938 1.00 43.97 117 SER A O 1
ATOM 937 N N . ASP A 1 118 ? 23.304 7.718 -20.078 1.00 45.81 118 ASP A N 1
ATOM 938 C CA . ASP A 1 118 ? 24.479 6.847 -20.277 1.00 45.81 118 ASP A CA 1
ATOM 939 C C . ASP A 1 118 ? 24.688 6.392 -21.733 1.00 45.81 118 ASP A C 1
ATOM 941 O O . ASP A 1 118 ? 25.769 5.926 -22.094 1.00 45.81 118 ASP A O 1
ATOM 945 N N . LEU A 1 119 ? 23.685 6.541 -22.605 1.00 47.09 119 LEU A N 1
ATOM 946 C CA . LEU A 1 119 ? 23.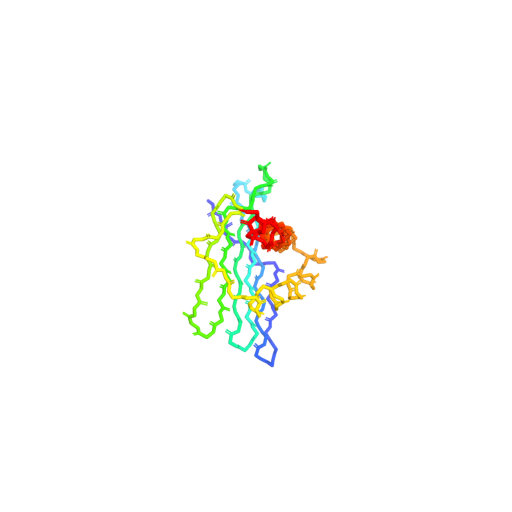813 6.185 -24.025 1.00 47.09 119 LEU A CA 1
ATOM 947 C C . LEU A 1 119 ? 24.449 7.294 -24.878 1.00 47.09 119 LEU A C 1
ATOM 949 O O . LEU A 1 119 ? 24.803 7.038 -26.027 1.00 47.09 119 LEU A O 1
ATOM 953 N N . THR A 1 120 ? 24.652 8.494 -24.327 1.00 47.16 120 THR A N 1
ATOM 954 C CA . THR A 1 120 ? 25.150 9.659 -25.084 1.00 47.16 120 THR A CA 1
ATOM 955 C C . THR A 1 120 ? 26.646 9.943 -24.877 1.00 47.16 120 THR A C 1
ATOM 957 O O . THR A 1 120 ? 27.174 10.867 -25.484 1.00 47.16 120 THR A O 1
ATOM 960 N N . HIS A 1 121 ? 27.369 9.137 -24.087 1.00 47.09 121 HIS A N 1
ATOM 961 C CA . HIS A 1 121 ? 28.801 9.343 -23.790 1.00 47.09 121 HIS A CA 1
ATOM 962 C C . HIS A 1 121 ? 29.741 8.237 -24.320 1.00 47.09 121 HIS A C 1
ATOM 964 O O . HIS A 1 121 ? 30.766 7.936 -23.713 1.00 47.09 121 HIS A O 1
ATOM 970 N N . ARG A 1 122 ? 29.432 7.628 -25.475 1.00 43.81 122 ARG A N 1
ATOM 971 C CA . ARG A 1 122 ? 30.348 6.690 -26.170 1.00 43.81 122 ARG A CA 1
ATOM 972 C C . ARG A 1 122 ? 30.574 6.977 -27.657 1.00 43.81 122 ARG A C 1
ATOM 974 O O . ARG A 1 122 ? 30.827 6.058 -28.428 1.00 43.81 122 ARG A O 1
ATOM 981 N N . LEU A 1 123 ? 30.516 8.242 -28.060 1.00 42.69 123 LEU A N 1
ATOM 982 C CA . LEU A 1 123 ? 30.960 8.669 -29.388 1.00 42.69 123 LEU A CA 1
ATOM 983 C C . LEU A 1 123 ? 31.641 10.038 -29.304 1.00 42.69 123 LEU A C 1
ATOM 985 O O . LEU A 1 123 ? 31.021 11.020 -29.688 1.00 42.69 123 LEU A O 1
ATOM 989 N N . VAL A 1 124 ? 32.873 10.088 -28.786 1.00 40.03 124 VAL A N 1
ATOM 990 C CA . VAL A 1 124 ? 33.999 10.883 -29.325 1.00 40.03 124 VAL A CA 1
ATOM 991 C C . VAL A 1 124 ? 35.289 10.191 -28.903 1.00 40.03 124 VAL A C 1
ATOM 993 O O . VAL A 1 124 ? 35.407 9.894 -27.693 1.00 40.03 124 VAL A O 1
#

Organism: Pyrobaculum aerophilum (strain ATCC 51768 / DSM 7523 / JCM 9630 / CIP 104966 / NBRC 100827 / IM2) (NCBI:txid178306)

Foldseek 3Di:
DDWAWDDFDDDDFWTKTKIFDDDPNDGQKIWIWITHPQWIKIWIAGPVVRDTCWIWIGGPNDIWIDHPLDTPDDDDPVSLVVLLVVLVVVVVPGSRSVNVNVSSVVVVVVVVVVVVVVVPPDDD

Secondary structure (DSSP, 8-state):
-EEEEEEEEEETTEEEEEEEEEETTEEEEEEEEEEETTEEEEEEEETTTTEEEEEEEEETTEEEEEETTEESS---HHHHHHHHHHHHHHTTT-HHHHHHHHHHHHHHHHHHHHHHHTTSSS--

pLDDT: mean 89.53, std 14.56, range [40.03, 98.31]